Protein AF-A0A9C9JTZ0-F1 (afdb_monomer_lite)

Secondary structure (DSSP, 8-state):
-HHHHHHHHHHHHHHHTTSS--HHHHHHHHHHHHHHH-GGG-SS----SHHHHHHHHHHHHHHHHHHHGGGTTT-SS-HHHHHHHHHHHHHHHHHHHHHHHHHHHHH-TT---HHHHHHH-HHHHHHHHHHHHHHHHHTT--SHHHHHHHHHHHHHS-EE-TT----SS---SS-TT-EE--

pLDDT: mean 95.06, std 6.06, range [65.88, 98.88]

Sequence (182 aa):
MKQKFAQIILENRHKNHDALPPKQRVHQFILELAELLFPHFSGEYTYFNAQEIGAQLNLLQRDLKKILLPLKTILKQPIDNISAHFFDELPMIYKKLLADAEAIYKGDPASESIDEVISAYPGFFAIYTYRVAHEFYQLKVPIFPRILTEFAHYRSGVDIHPGAKIGEALCIDHGTGVVIGE

Structure (mmCIF, N/CA/C/O backbone):
data_AF-A0A9C9JTZ0-F1
#
_entry.id   AF-A0A9C9JTZ0-F1
#
loop_
_atom_site.group_PDB
_atom_site.id
_atom_site.type_symbol
_atom_site.label_atom_id
_atom_site.label_alt_id
_atom_site.label_comp_id
_atom_site.label_asym_id
_atom_site.label_entity_id
_atom_site.label_seq_id
_atom_site.pdbx_PDB_ins_code
_atom_site.Cartn_x
_atom_site.Cartn_y
_atom_site.Cartn_z
_atom_site.occupancy
_atom_site.B_iso_or_equiv
_atom_site.auth_seq_id
_atom_site.auth_comp_id
_atom_site.auth_asym_id
_atom_site.auth_atom_id
_atom_site.pdbx_PDB_model_num
ATOM 1 N N . MET A 1 1 ? -14.698 34.479 24.312 1.00 76.62 1 MET A N 1
ATOM 2 C CA . MET A 1 1 ? -14.688 33.873 22.956 1.00 76.62 1 MET A CA 1
ATOM 3 C C . MET A 1 1 ? -13.678 32.727 22.839 1.00 76.62 1 MET A C 1
ATOM 5 O O . MET A 1 1 ? -14.111 31.608 22.604 1.00 76.62 1 MET A O 1
ATOM 9 N N . LYS A 1 2 ? -12.377 32.952 23.103 1.00 90.81 2 LYS A N 1
ATOM 10 C CA . LYS A 1 2 ? -11.332 31.902 23.045 1.00 90.81 2 LYS A CA 1
ATOM 11 C C . LYS A 1 2 ? -11.600 30.686 23.947 1.00 90.81 2 LYS A C 1
ATOM 13 O O . LYS A 1 2 ? -11.442 29.563 23.498 1.00 90.81 2 LYS A O 1
ATOM 18 N N . GLN A 1 3 ? -12.076 30.895 25.175 1.00 93.06 3 GLN A N 1
ATOM 19 C CA . GLN A 1 3 ? -12.321 29.794 26.120 1.00 93.06 3 GLN A CA 1
ATOM 20 C C . GLN A 1 3 ? -13.509 28.904 25.729 1.00 93.06 3 GLN A C 1
ATOM 22 O O . GLN A 1 3 ? -13.416 27.685 25.799 1.00 93.06 3 GLN A O 1
ATOM 27 N N . LYS A 1 4 ? -14.593 29.507 25.220 1.00 93.81 4 LYS A N 1
ATOM 28 C CA . LYS A 1 4 ? -15.735 28.766 24.661 1.00 93.81 4 LYS A CA 1
ATOM 29 C C . LYS A 1 4 ? -15.318 27.946 23.434 1.00 93.81 4 LYS A C 1
ATOM 31 O O . LYS A 1 4 ? -15.724 26.801 23.304 1.00 93.81 4 LYS A O 1
ATOM 36 N N . PHE A 1 5 ? -14.477 28.509 22.564 1.00 96.56 5 PHE A N 1
ATOM 37 C CA . PHE A 1 5 ? -13.921 27.787 21.417 1.00 96.56 5 PHE A CA 1
ATOM 38 C C . PHE A 1 5 ? -12.990 26.636 21.835 1.00 96.56 5 PHE A C 1
ATOM 40 O O . PHE A 1 5 ? -13.115 25.534 21.310 1.00 96.56 5 PHE A O 1
ATOM 47 N N . ALA A 1 6 ? -12.113 26.856 22.819 1.00 95.94 6 ALA A N 1
ATOM 48 C CA . ALA A 1 6 ? -11.240 25.812 23.355 1.00 95.94 6 ALA A CA 1
ATOM 49 C C . ALA A 1 6 ? -12.039 24.630 23.927 1.00 95.94 6 ALA A C 1
ATOM 51 O O . ALA A 1 6 ? -11.697 23.481 23.662 1.00 95.94 6 ALA A O 1
ATOM 52 N N . GLN A 1 7 ? -13.140 24.907 24.632 1.00 95.69 7 GLN A N 1
ATOM 53 C CA . GLN A 1 7 ? -14.034 23.876 25.156 1.00 95.69 7 GLN A CA 1
ATOM 54 C C . GLN A 1 7 ? -14.699 23.058 24.035 1.00 95.69 7 GLN A C 1
ATOM 56 O O . GLN A 1 7 ? -14.729 21.834 24.114 1.00 95.69 7 GLN A O 1
ATOM 61 N N . ILE A 1 8 ? -15.141 23.708 22.950 1.00 94.62 8 ILE A N 1
ATOM 62 C CA . ILE A 1 8 ? -15.692 23.022 21.765 1.00 94.62 8 ILE A CA 1
ATOM 63 C C . ILE A 1 8 ? -14.653 22.075 21.144 1.00 94.62 8 ILE A C 1
ATOM 65 O O . ILE A 1 8 ? -14.974 20.933 20.811 1.00 94.62 8 ILE A O 1
ATOM 69 N N . ILE A 1 9 ? -13.398 22.523 21.008 1.00 93.00 9 ILE A N 1
ATOM 70 C CA . ILE A 1 9 ? -12.309 21.675 20.499 1.00 93.00 9 ILE A CA 1
ATOM 71 C C . ILE A 1 9 ? -12.061 20.497 21.443 1.00 93.00 9 ILE A C 1
ATOM 73 O O . ILE A 1 9 ? -11.902 19.373 20.973 1.00 93.00 9 ILE A O 1
ATOM 77 N N . LEU A 1 10 ? -12.015 20.740 22.754 1.00 92.12 10 LEU A N 1
ATOM 78 C CA . LEU A 1 10 ? -11.758 19.707 23.753 1.00 92.12 10 LEU A CA 1
ATOM 79 C C . LEU A 1 10 ? -12.848 18.627 23.739 1.00 92.12 10 LEU A C 1
ATOM 81 O O . LEU A 1 10 ? -12.535 17.440 23.699 1.00 92.12 10 LEU A O 1
ATOM 85 N N . GLU A 1 11 ? -14.119 19.023 23.683 1.00 91.81 11 GLU A N 1
ATOM 86 C CA . GLU A 1 11 ? -15.252 18.099 23.571 1.00 91.81 11 GLU A CA 1
ATOM 87 C C . GLU A 1 11 ? -15.202 17.277 22.283 1.00 91.81 11 GLU A C 1
ATOM 89 O O . GLU A 1 11 ? -15.437 16.069 22.313 1.00 91.81 11 GLU A O 1
ATOM 94 N N . ASN A 1 12 ? -14.868 17.902 21.149 1.00 89.50 12 ASN A N 1
ATOM 95 C CA . ASN A 1 12 ? -14.701 17.182 19.889 1.00 89.50 12 ASN A CA 1
ATOM 96 C C . ASN A 1 12 ? -13.527 16.196 19.958 1.00 89.50 12 ASN A C 1
ATOM 98 O O . ASN A 1 12 ? -13.669 15.054 19.523 1.00 89.50 12 ASN A O 1
ATOM 102 N N . ARG A 1 13 ? -12.399 16.607 20.551 1.00 86.75 13 ARG A N 1
ATOM 103 C CA . ARG A 1 13 ? -11.244 15.734 20.761 1.00 86.75 13 ARG A CA 1
ATOM 104 C C . ARG A 1 13 ? -11.618 14.548 21.629 1.00 86.75 13 ARG A C 1
ATOM 106 O O . ARG A 1 13 ? -11.375 13.446 21.188 1.00 86.75 13 ARG A O 1
ATOM 113 N N . HIS A 1 14 ? -12.266 14.727 22.778 1.00 84.94 14 HIS A N 1
ATOM 114 C CA . HIS A 1 14 ? -12.672 13.597 23.623 1.00 84.94 14 HIS A CA 1
ATOM 115 C C . HIS A 1 14 ? -13.667 12.654 22.941 1.00 84.94 14 HIS A C 1
ATOM 117 O O . HIS A 1 14 ? -13.550 11.445 23.103 1.00 84.94 14 HIS A O 1
ATOM 123 N N . LYS A 1 15 ? -14.616 13.185 22.157 1.00 83.56 15 LYS A N 1
ATOM 124 C CA . LYS A 1 15 ? -15.581 12.361 21.409 1.00 83.56 15 LYS A CA 1
ATOM 125 C C . LYS A 1 15 ? -14.932 11.511 20.315 1.00 83.56 15 LYS A C 1
ATOM 127 O O . LYS A 1 15 ? -15.461 10.452 20.002 1.00 83.56 15 LYS A O 1
ATOM 132 N N . ASN A 1 16 ? -13.832 11.982 19.725 1.00 78.88 16 ASN A N 1
ATOM 133 C CA . ASN A 1 16 ? -13.203 11.357 18.557 1.00 78.88 16 ASN A CA 1
ATOM 134 C C . ASN A 1 16 ? -11.771 10.855 18.818 1.00 78.88 16 ASN A C 1
ATOM 136 O O . ASN A 1 16 ? -11.116 10.377 17.890 1.00 78.88 16 ASN A O 1
ATOM 140 N N . HIS A 1 17 ? -11.257 10.990 20.044 1.00 70.94 17 HIS A N 1
ATOM 141 C CA . HIS A 1 17 ? -9.926 10.518 20.417 1.00 70.94 17 HIS A CA 1
ATOM 142 C C . HIS A 1 17 ? -9.887 9.006 20.229 1.00 70.94 17 HIS A C 1
ATOM 144 O O . HIS A 1 17 ? -10.812 8.317 20.650 1.00 70.94 17 HIS A O 1
ATOM 150 N N . ASP A 1 18 ? -8.854 8.512 19.549 1.00 70.50 18 ASP A N 1
ATOM 151 C CA . ASP A 1 18 ? -8.661 7.089 19.253 1.00 70.50 18 ASP A CA 1
ATOM 152 C C . ASP A 1 18 ? -9.803 6.410 18.477 1.00 70.50 18 ASP A C 1
ATOM 154 O O . ASP A 1 18 ? -9.855 5.185 18.412 1.00 70.50 18 ASP A O 1
ATOM 158 N N . ALA A 1 19 ? -10.702 7.174 17.844 1.00 79.19 19 ALA A N 1
ATOM 159 C CA . ALA A 1 19 ? -11.774 6.605 17.026 1.00 79.19 19 ALA A CA 1
ATOM 160 C C . ALA A 1 19 ? -11.264 6.075 15.675 1.00 79.19 19 ALA A C 1
ATOM 162 O O . ALA A 1 19 ? -11.901 5.220 15.064 1.00 79.19 19 ALA A O 1
ATOM 163 N N . LEU A 1 20 ? -10.133 6.602 15.189 1.00 88.19 20 LEU A N 1
ATOM 164 C CA . LEU A 1 20 ? -9.564 6.284 13.882 1.00 88.19 20 LEU A CA 1
ATOM 165 C C . LEU A 1 20 ? -8.035 6.152 13.946 1.00 88.19 20 LEU A C 1
ATOM 167 O O . LEU A 1 20 ? -7.398 6.819 14.766 1.00 88.19 20 LEU A O 1
ATOM 171 N N . PRO A 1 21 ? -7.431 5.349 13.050 1.00 91.31 21 PRO A N 1
ATOM 172 C CA . PRO A 1 21 ? -5.989 5.284 12.883 1.00 91.31 21 PRO A CA 1
ATOM 173 C C . PRO A 1 21 ? -5.393 6.681 12.650 1.00 91.31 21 PRO A C 1
ATOM 175 O O . PRO A 1 21 ? -5.897 7.423 11.798 1.00 91.31 21 PRO A O 1
ATOM 178 N N . PRO A 1 22 ? -4.305 7.060 13.346 1.00 90.69 22 PRO A N 1
ATOM 179 C CA . PRO A 1 22 ? -3.633 8.325 13.085 1.00 90.69 22 PRO A CA 1
ATOM 180 C C . PRO A 1 22 ? -3.139 8.381 11.635 1.00 90.69 22 PRO A C 1
ATOM 182 O O . PRO A 1 22 ? -2.270 7.602 11.246 1.00 90.69 22 PRO A O 1
ATOM 185 N N . LYS A 1 23 ? -3.658 9.328 10.840 1.00 93.06 23 LYS A N 1
ATOM 186 C CA . LYS A 1 23 ? -3.351 9.465 9.401 1.00 93.06 23 LYS A CA 1
ATOM 187 C C . LYS A 1 23 ? -1.845 9.443 9.107 1.00 93.06 23 LYS A C 1
ATOM 189 O O . LYS A 1 23 ? -1.403 8.725 8.220 1.00 93.06 23 LYS A O 1
ATOM 194 N N . GLN A 1 24 ? -1.051 10.156 9.908 1.00 94.94 24 GLN A N 1
ATOM 195 C CA . GLN A 1 24 ? 0.412 10.171 9.784 1.00 94.94 24 GLN A CA 1
ATOM 196 C C . GLN A 1 24 ? 1.041 8.784 9.964 1.00 94.94 24 GLN A C 1
ATOM 198 O O . GLN A 1 24 ? 1.941 8.429 9.212 1.00 94.94 24 GLN A O 1
ATOM 203 N N . ARG A 1 25 ? 0.555 7.971 10.911 1.00 96.62 25 ARG A N 1
ATOM 204 C CA . ARG A 1 25 ? 1.095 6.622 11.121 1.00 96.62 25 ARG A CA 1
ATOM 205 C C . ARG A 1 25 ? 0.705 5.672 9.987 1.00 96.62 25 ARG A C 1
ATOM 207 O O . ARG A 1 25 ? 1.532 4.842 9.621 1.00 96.62 25 ARG A O 1
ATOM 214 N N . VAL A 1 26 ? -0.498 5.818 9.419 1.00 97.81 26 VAL A N 1
ATOM 215 C CA . VAL A 1 26 ? -0.931 5.073 8.219 1.00 97.81 26 VAL A CA 1
ATOM 216 C C . VAL A 1 26 ? -0.034 5.403 7.023 1.00 97.81 26 VAL A C 1
ATOM 218 O O . VAL A 1 26 ? 0.437 4.495 6.348 1.00 97.81 26 VAL A O 1
ATOM 221 N N . HIS A 1 27 ? 0.249 6.691 6.796 1.00 97.75 27 HIS A N 1
ATOM 222 C CA . HIS A 1 27 ? 1.166 7.118 5.737 1.00 97.75 27 HIS A CA 1
ATOM 223 C C . HIS A 1 27 ? 2.570 6.553 5.960 1.00 97.75 27 HIS A C 1
ATOM 225 O O . HIS A 1 27 ? 3.156 5.990 5.046 1.00 97.75 27 HIS A O 1
ATOM 231 N N . GLN A 1 28 ? 3.090 6.650 7.185 1.00 97.31 28 GLN A N 1
ATOM 232 C CA . GLN A 1 28 ? 4.415 6.127 7.499 1.00 97.31 28 GLN A CA 1
ATOM 233 C C . GLN A 1 28 ? 4.491 4.612 7.270 1.00 97.31 28 GLN A C 1
ATOM 235 O O . GLN A 1 28 ? 5.457 4.139 6.693 1.00 97.31 28 GLN A O 1
ATOM 240 N N . PHE A 1 29 ? 3.449 3.860 7.636 1.00 98.12 29 PHE A N 1
ATOM 241 C CA . PHE A 1 29 ? 3.402 2.414 7.409 1.00 98.12 29 PHE A CA 1
ATOM 242 C C . PHE A 1 29 ? 3.528 2.049 5.927 1.00 98.12 29 PHE A C 1
ATOM 244 O O . PHE A 1 29 ? 4.266 1.128 5.592 1.00 98.12 29 PHE A O 1
ATOM 251 N N . ILE A 1 30 ? 2.842 2.772 5.031 1.00 98.00 30 ILE A N 1
ATOM 252 C CA . ILE A 1 30 ? 2.917 2.466 3.596 1.00 98.00 30 ILE A CA 1
ATOM 253 C C . ILE A 1 30 ? 4.292 2.804 3.003 1.00 98.00 30 ILE A C 1
ATOM 255 O O . ILE A 1 30 ? 4.716 2.151 2.054 1.00 98.00 30 ILE A O 1
ATOM 259 N N . LEU A 1 31 ? 4.999 3.787 3.571 1.00 96.62 31 LEU A N 1
ATOM 260 C CA . LEU A 1 31 ? 6.362 4.144 3.176 1.00 96.62 31 LEU A CA 1
ATOM 261 C C . LEU A 1 31 ? 7.368 3.113 3.698 1.00 96.62 31 LEU A C 1
ATOM 263 O O . LEU A 1 31 ? 8.138 2.585 2.910 1.00 96.62 31 LEU A O 1
ATOM 267 N N . GLU A 1 32 ? 7.288 2.740 4.978 1.00 96.12 32 GLU A N 1
ATOM 268 C CA . GLU A 1 32 ? 8.143 1.706 5.585 1.00 96.12 32 GLU A CA 1
ATOM 269 C C . GLU A 1 32 ? 7.974 0.346 4.885 1.00 96.12 32 GLU A C 1
ATOM 271 O O . GLU A 1 32 ? 8.936 -0.401 4.708 1.00 96.12 32 GLU A O 1
ATOM 276 N N . LEU A 1 33 ? 6.748 0.019 4.460 1.00 97.38 33 LEU A N 1
ATOM 277 C CA . LEU A 1 33 ? 6.489 -1.172 3.656 1.00 97.38 33 LEU A CA 1
ATOM 278 C C . LEU A 1 33 ? 7.118 -1.057 2.258 1.00 97.38 33 LEU A C 1
ATOM 280 O O . LEU A 1 33 ? 7.677 -2.036 1.772 1.00 97.38 33 LEU A O 1
ATOM 284 N N . ALA A 1 34 ? 7.067 0.120 1.629 1.00 96.06 34 ALA A N 1
ATOM 285 C CA . ALA A 1 34 ? 7.674 0.342 0.318 1.00 96.06 34 ALA A CA 1
ATOM 286 C C . ALA A 1 34 ? 9.200 0.198 0.392 1.00 96.06 34 ALA A C 1
ATOM 288 O O . ALA A 1 34 ? 9.776 -0.503 -0.432 1.00 96.06 34 ALA A O 1
ATOM 289 N N . GLU A 1 35 ? 9.826 0.788 1.414 1.00 93.44 35 GLU A N 1
ATOM 290 C CA . GLU A 1 35 ? 11.263 0.683 1.708 1.00 93.44 35 GLU A CA 1
ATOM 291 C C . GLU A 1 35 ? 11.725 -0.763 1.905 1.00 93.44 35 GLU A C 1
ATOM 293 O O . GLU A 1 35 ? 12.819 -1.128 1.479 1.00 93.44 35 GLU A O 1
ATOM 298 N N . LEU A 1 36 ? 10.900 -1.597 2.545 1.00 94.75 36 LEU A N 1
ATOM 299 C CA . LEU A 1 36 ? 11.209 -3.013 2.723 1.00 94.75 36 LEU A CA 1
ATOM 300 C C . LEU A 1 36 ? 11.096 -3.803 1.412 1.00 94.75 36 LEU A C 1
ATOM 302 O O . LEU A 1 36 ? 11.914 -4.683 1.156 1.00 94.75 36 LEU A O 1
ATOM 306 N N . LEU A 1 37 ? 10.057 -3.536 0.617 1.00 95.25 37 LEU A N 1
ATOM 307 C CA . LEU A 1 37 ? 9.771 -4.291 -0.607 1.00 95.25 37 LEU A CA 1
ATOM 308 C C . LEU A 1 37 ? 10.676 -3.888 -1.774 1.00 95.25 37 LEU A C 1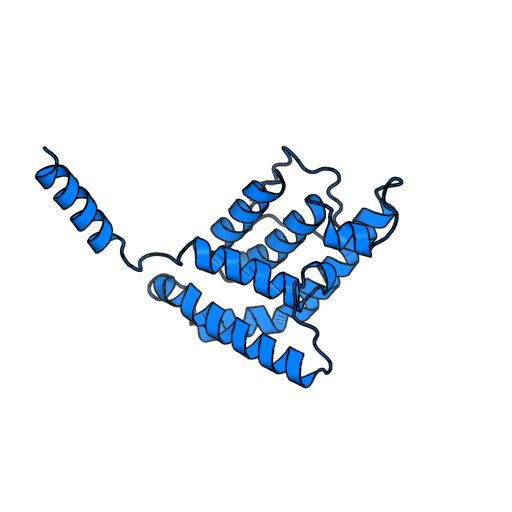
ATOM 310 O O . LEU A 1 37 ? 11.040 -4.738 -2.590 1.00 95.25 37 LEU A O 1
ATOM 314 N N . PHE A 1 38 ? 11.028 -2.607 -1.866 1.00 94.81 38 PHE A N 1
ATOM 315 C CA . PHE A 1 38 ? 11.831 -2.067 -2.951 1.00 94.81 38 PHE A CA 1
ATOM 316 C C . PHE A 1 38 ? 12.971 -1.213 -2.389 1.00 94.81 38 PHE A C 1
ATOM 318 O O . PHE A 1 38 ? 12.719 -0.156 -1.801 1.00 94.81 38 PHE A O 1
ATOM 325 N N . PRO A 1 39 ? 14.234 -1.612 -2.619 1.00 90.62 39 PRO A N 1
ATOM 326 C CA . PRO A 1 39 ? 15.386 -0.858 -2.133 1.00 90.62 39 PRO A CA 1
ATOM 327 C C . PRO A 1 39 ? 15.452 0.558 -2.727 1.00 90.62 39 PRO A C 1
ATOM 329 O O . PRO A 1 39 ? 16.067 1.437 -2.137 1.00 90.62 39 PRO A O 1
ATOM 332 N N . HIS A 1 40 ? 14.771 0.821 -3.844 1.00 91.69 40 HIS A N 1
ATOM 333 C CA . HIS A 1 40 ? 14.652 2.142 -4.474 1.00 91.69 40 HIS A CA 1
ATOM 334 C C . HIS A 1 40 ? 14.021 3.199 -3.567 1.00 91.69 40 HIS A C 1
ATOM 336 O O . HIS A 1 40 ? 14.322 4.379 -3.715 1.00 91.69 40 HIS A O 1
ATOM 342 N N . PHE A 1 41 ? 13.164 2.788 -2.627 1.00 85.69 41 PHE A N 1
ATOM 343 C CA . PHE A 1 41 ? 12.599 3.693 -1.623 1.00 85.69 41 PHE A CA 1
ATOM 344 C C . PHE A 1 41 ? 13.473 3.806 -0.371 1.00 85.69 41 PHE A C 1
ATOM 346 O O . PHE A 1 41 ? 13.248 4.712 0.430 1.00 85.69 41 PHE A O 1
ATOM 353 N N . SER A 1 42 ? 14.439 2.900 -0.177 1.00 77.12 42 SER A N 1
ATOM 354 C CA . SER A 1 42 ? 15.238 2.838 1.048 1.00 77.12 42 SER A CA 1
ATOM 355 C C . SER A 1 42 ? 16.145 4.065 1.191 1.00 77.12 42 SER A C 1
ATOM 357 O O . SER A 1 42 ? 16.834 4.466 0.256 1.00 77.12 42 SER A O 1
ATOM 359 N N . GLY A 1 43 ? 16.119 4.677 2.378 1.00 70.19 43 GLY A N 1
ATOM 360 C CA . GLY A 1 43 ? 17.008 5.785 2.728 1.00 70.19 43 GLY A CA 1
ATOM 361 C C . GLY A 1 43 ? 18.395 5.290 3.144 1.00 70.19 43 GLY A C 1
ATOM 362 O O . GLY A 1 43 ? 19.339 5.323 2.366 1.00 70.19 43 GLY A O 1
ATOM 363 N N . GLU A 1 44 ? 18.520 4.834 4.393 1.00 65.88 44 GLU A N 1
ATOM 364 C CA . GLU A 1 44 ? 19.810 4.446 4.999 1.00 65.88 44 GLU A CA 1
ATOM 365 C C . GLU A 1 44 ? 19.896 2.950 5.357 1.00 65.88 44 GLU A C 1
ATOM 367 O O . GLU A 1 44 ? 20.939 2.466 5.800 1.00 65.88 44 GLU A O 1
ATOM 372 N N . TYR A 1 45 ? 18.806 2.197 5.183 1.00 69.31 45 TYR A N 1
ATOM 373 C CA . TYR A 1 45 ? 18.728 0.794 5.586 1.00 69.31 45 TYR A CA 1
ATOM 374 C C . TYR A 1 45 ? 19.143 -0.133 4.447 1.00 69.31 45 TYR A C 1
ATOM 376 O O . TYR A 1 45 ? 18.470 -0.225 3.426 1.00 69.31 45 TYR A O 1
ATOM 384 N N . THR A 1 46 ? 20.233 -0.868 4.650 1.00 77.38 46 THR A N 1
ATOM 385 C CA . THR A 1 46 ? 20.614 -2.003 3.801 1.00 77.38 46 THR A CA 1
ATOM 386 C C . THR A 1 46 ? 20.378 -3.288 4.581 1.00 77.38 46 THR A C 1
ATOM 388 O O . THR A 1 46 ? 20.900 -3.438 5.683 1.00 77.38 46 THR A O 1
ATOM 391 N N . TYR A 1 47 ? 19.596 -4.207 4.015 1.00 84.75 47 TYR A N 1
ATOM 392 C CA . TYR A 1 47 ? 19.410 -5.547 4.568 1.00 84.75 47 TYR A CA 1
ATOM 393 C C . TYR A 1 47 ? 20.430 -6.496 3.935 1.00 84.75 47 TYR A C 1
ATOM 395 O O . TYR A 1 47 ? 20.520 -6.589 2.711 1.00 84.75 47 TYR A O 1
ATOM 403 N N . PHE A 1 48 ? 21.195 -7.214 4.752 1.00 86.31 48 PHE A N 1
ATOM 404 C CA . PHE A 1 48 ? 22.295 -8.067 4.291 1.00 86.31 48 PHE A CA 1
ATOM 405 C C . PHE A 1 48 ? 21.914 -9.548 4.198 1.00 86.31 48 PHE A C 1
ATOM 407 O O . PHE A 1 48 ? 22.653 -10.344 3.618 1.00 86.31 48 PHE A O 1
ATOM 414 N N . ASN A 1 49 ? 20.780 -9.947 4.779 1.00 92.00 49 ASN A N 1
ATOM 415 C CA . ASN A 1 49 ? 20.315 -11.332 4.782 1.00 92.00 49 ASN A CA 1
ATOM 416 C C . ASN A 1 49 ? 18.790 -11.441 4.961 1.00 92.00 49 ASN A C 1
ATOM 418 O O . ASN A 1 49 ? 18.100 -10.502 5.359 1.00 92.00 49 ASN A O 1
ATOM 422 N N . ALA A 1 50 ? 18.261 -12.638 4.699 1.00 94.19 50 ALA A N 1
ATOM 423 C CA . ALA A 1 50 ? 16.834 -12.923 4.823 1.00 94.19 50 ALA A CA 1
ATOM 424 C C . ALA A 1 50 ? 16.314 -12.860 6.272 1.00 94.19 50 ALA A C 1
ATOM 426 O O . ALA A 1 50 ? 15.121 -12.633 6.478 1.00 94.19 50 ALA A O 1
ATOM 427 N N . GLN A 1 51 ? 17.174 -13.053 7.283 1.00 95.88 51 GLN A N 1
ATOM 428 C CA . GLN A 1 51 ? 16.746 -12.971 8.683 1.00 95.88 51 GLN A CA 1
ATOM 429 C C . GLN A 1 51 ? 16.402 -11.530 9.076 1.00 95.88 51 GLN A C 1
ATOM 431 O O . GLN A 1 51 ? 15.411 -11.317 9.773 1.00 95.88 51 GLN A O 1
ATOM 436 N N . GLU A 1 52 ? 17.161 -10.547 8.593 1.00 94.12 52 GLU A N 1
ATOM 437 C CA . GLU A 1 52 ? 16.885 -9.124 8.816 1.00 94.12 52 GLU A CA 1
ATOM 438 C C . GLU A 1 52 ? 15.566 -8.692 8.162 1.00 94.12 52 GLU A C 1
ATOM 440 O O . GLU A 1 52 ? 14.743 -8.048 8.813 1.00 94.12 52 GLU A O 1
ATOM 445 N N . ILE A 1 53 ? 15.308 -9.131 6.924 1.00 94.44 53 ILE A N 1
ATOM 446 C CA . ILE A 1 53 ? 14.019 -8.911 6.244 1.00 94.44 53 ILE A CA 1
ATOM 447 C C . ILE A 1 53 ? 12.871 -9.536 7.045 1.00 94.44 53 ILE A C 1
ATOM 449 O O . ILE A 1 53 ? 11.857 -8.884 7.298 1.00 94.44 53 ILE A O 1
ATOM 453 N N . GLY A 1 54 ? 13.037 -10.781 7.505 1.00 96.88 54 GLY A N 1
ATOM 454 C CA . GLY A 1 54 ? 12.048 -11.458 8.345 1.00 96.88 54 GLY A CA 1
ATOM 455 C C . GLY A 1 54 ? 11.777 -10.719 9.660 1.00 96.88 54 GLY A C 1
ATOM 456 O O . GLY A 1 54 ? 10.627 -10.603 10.088 1.00 96.88 54 GLY A O 1
ATOM 457 N N . ALA A 1 55 ? 12.813 -10.168 10.294 1.00 96.31 55 ALA A N 1
ATOM 458 C CA . ALA A 1 55 ? 12.663 -9.352 11.494 1.00 96.31 55 ALA A CA 1
ATOM 459 C C . ALA A 1 55 ? 11.880 -8.061 11.210 1.00 96.31 55 ALA A C 1
ATOM 461 O O . ALA A 1 55 ? 10.972 -7.724 11.975 1.00 96.31 55 ALA A O 1
ATOM 462 N N . GLN A 1 56 ? 12.163 -7.381 10.096 1.00 95.62 56 GLN A N 1
ATOM 463 C CA . GLN A 1 56 ? 11.440 -6.168 9.718 1.00 95.62 56 GLN A CA 1
ATOM 464 C C . GLN A 1 56 ? 9.972 -6.444 9.368 1.00 95.62 56 GLN A C 1
ATOM 466 O O . GLN A 1 56 ? 9.096 -5.691 9.795 1.00 95.62 56 GLN A O 1
ATOM 471 N N . LEU A 1 57 ? 9.673 -7.553 8.681 1.00 97.69 57 LEU A N 1
ATOM 472 C CA . LEU A 1 57 ? 8.293 -7.992 8.438 1.00 97.69 57 LEU A CA 1
ATOM 473 C C . LEU A 1 57 ? 7.522 -8.158 9.754 1.00 97.69 57 LEU A C 1
ATOM 475 O O . LEU A 1 57 ? 6.416 -7.636 9.892 1.00 97.69 57 LEU A O 1
ATOM 479 N N . ASN A 1 58 ? 8.127 -8.798 10.760 1.00 98.12 58 ASN A N 1
ATOM 480 C CA . ASN A 1 58 ? 7.509 -8.961 12.080 1.00 98.12 58 ASN A CA 1
ATOM 481 C C . ASN A 1 58 ? 7.257 -7.614 12.785 1.00 98.12 58 ASN A C 1
ATOM 483 O O . ASN A 1 58 ? 6.235 -7.439 13.460 1.00 98.12 58 ASN A O 1
ATOM 487 N N . LEU A 1 59 ? 8.172 -6.648 12.639 1.00 97.94 59 LEU A N 1
ATOM 488 C CA . LEU A 1 59 ? 8.013 -5.302 13.197 1.00 97.94 59 LEU A CA 1
ATOM 489 C C . LEU A 1 59 ? 6.864 -4.545 12.523 1.00 97.94 59 LEU A C 1
ATOM 491 O O . LEU A 1 59 ? 5.989 -4.038 13.232 1.00 97.94 59 LEU A O 1
ATOM 495 N N . LEU A 1 60 ? 6.818 -4.541 11.188 1.00 98.19 60 LEU A N 1
ATOM 496 C CA . LEU A 1 60 ? 5.725 -3.950 10.413 1.00 98.19 60 LEU A CA 1
ATOM 497 C C . LEU A 1 60 ? 4.382 -4.596 10.751 1.00 98.19 60 LEU A C 1
ATOM 499 O O . LEU A 1 60 ? 3.384 -3.894 10.909 1.00 98.19 60 LEU A O 1
ATOM 503 N N . GLN A 1 61 ? 4.348 -5.918 10.926 1.00 98.62 61 GLN A N 1
ATOM 504 C CA . GLN A 1 61 ? 3.129 -6.633 11.290 1.00 98.62 61 GLN A CA 1
ATOM 505 C C . GLN A 1 61 ? 2.624 -6.208 12.670 1.00 98.62 61 GLN A C 1
ATOM 507 O O . GLN A 1 61 ? 1.446 -5.890 12.841 1.00 98.62 61 GLN A O 1
ATOM 512 N N . ARG A 1 62 ? 3.511 -6.133 13.666 1.00 98.31 62 ARG A N 1
ATOM 513 C CA . ARG A 1 62 ? 3.156 -5.644 15.004 1.00 98.31 62 ARG A CA 1
ATOM 514 C C . ARG A 1 62 ? 2.658 -4.200 14.966 1.00 98.31 62 ARG A C 1
ATOM 516 O O . ARG A 1 62 ? 1.726 -3.855 15.693 1.00 98.31 62 ARG A O 1
ATOM 523 N N . ASP A 1 63 ? 3.274 -3.361 14.149 1.00 98.06 63 ASP A N 1
ATOM 524 C CA . ASP A 1 63 ? 2.891 -1.962 14.031 1.00 98.06 63 ASP A CA 1
ATOM 525 C C . ASP A 1 63 ? 1.554 -1.784 13.309 1.00 98.06 63 ASP A C 1
ATOM 527 O O . ASP A 1 63 ? 0.717 -1.026 13.801 1.00 98.06 63 ASP A O 1
ATOM 531 N N . LEU A 1 64 ? 1.272 -2.562 12.260 1.00 98.50 64 LEU A N 1
ATOM 532 C CA . LEU A 1 64 ? -0.051 -2.624 11.634 1.00 98.50 64 LEU A CA 1
ATOM 533 C C . LEU A 1 64 ? -1.143 -2.928 12.668 1.00 98.50 64 LEU A C 1
ATOM 535 O O . LEU A 1 64 ? -2.160 -2.235 12.715 1.00 98.50 64 LEU A O 1
ATOM 539 N N . LYS A 1 65 ? -0.922 -3.901 13.562 1.00 98.19 65 LYS A N 1
ATOM 540 C CA . LYS A 1 65 ? -1.890 -4.223 14.627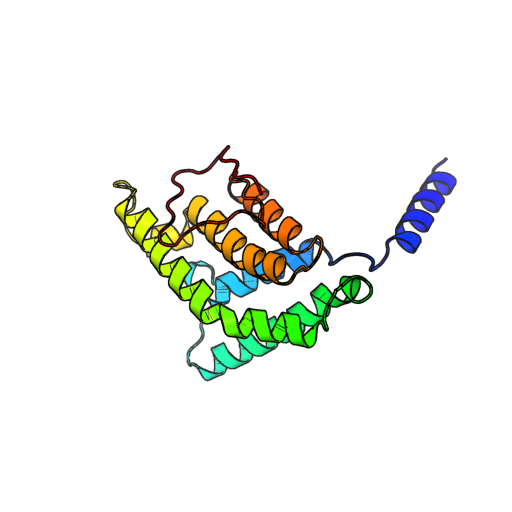 1.00 98.19 65 LYS A CA 1
ATOM 541 C C . LYS A 1 65 ? -2.180 -3.023 15.533 1.00 98.19 65 LYS A C 1
ATOM 543 O O . LYS A 1 65 ? -3.336 -2.790 15.880 1.00 98.19 65 LYS A O 1
ATOM 548 N N . LYS A 1 66 ? -1.157 -2.237 15.891 1.00 97.25 66 LYS A N 1
ATOM 549 C CA . LYS A 1 66 ? -1.332 -1.004 16.684 1.00 97.25 66 LYS A CA 1
ATOM 550 C C . LYS A 1 66 ? -2.108 0.057 15.909 1.00 97.25 66 LYS A C 1
ATOM 552 O O . LYS A 1 66 ? -2.964 0.719 16.484 1.00 97.25 66 LYS A O 1
ATOM 557 N N . ILE A 1 67 ? -1.832 0.201 14.613 1.00 97.25 67 ILE A N 1
ATOM 558 C CA . ILE A 1 67 ? -2.510 1.166 13.739 1.00 97.25 67 ILE A CA 1
ATOM 559 C C . ILE A 1 67 ? -3.999 0.843 13.607 1.00 97.25 67 ILE A C 1
ATOM 561 O O . ILE A 1 67 ? -4.820 1.755 13.577 1.00 97.25 67 ILE A O 1
ATOM 565 N N . LEU A 1 68 ? -4.350 -0.443 13.565 1.00 97.19 68 LEU A N 1
ATOM 566 C CA . LEU A 1 68 ? -5.732 -0.911 13.459 1.00 97.19 68 LEU A CA 1
ATOM 567 C C . LEU A 1 68 ? -6.477 -0.944 14.803 1.00 97.19 68 LEU A C 1
ATOM 569 O O . LEU A 1 68 ? -7.699 -1.080 14.806 1.00 97.19 68 LEU A O 1
ATOM 573 N N . LEU A 1 69 ? -5.785 -0.801 15.940 1.00 96.06 69 LEU A N 1
ATOM 574 C CA . LEU A 1 69 ? -6.387 -0.877 17.276 1.00 96.06 69 LEU A CA 1
ATOM 575 C C . LEU A 1 69 ? -7.564 0.101 17.497 1.00 96.06 69 LEU A C 1
ATOM 577 O O . LEU A 1 69 ? -8.581 -0.355 18.024 1.00 96.06 69 LEU A O 1
ATOM 581 N N . PRO A 1 70 ? -7.507 1.373 17.045 1.00 94.75 70 PRO A N 1
ATOM 582 C CA . PRO A 1 70 ? -8.654 2.291 17.041 1.00 94.75 70 PRO A CA 1
ATOM 583 C C . PRO A 1 70 ? -9.930 1.730 16.396 1.00 94.75 70 PRO A C 1
ATOM 585 O O . PRO A 1 70 ? -11.039 2.056 16.805 1.00 94.75 70 PRO A O 1
ATOM 588 N N . LEU A 1 71 ? -9.791 0.847 15.401 1.00 94.81 71 LEU A N 1
ATOM 589 C CA . LEU A 1 71 ? -10.915 0.275 14.654 1.00 94.81 71 LEU A CA 1
ATOM 590 C C . LEU A 1 71 ? -11.483 -0.997 15.303 1.00 94.81 71 LEU A C 1
ATOM 592 O O . LEU A 1 71 ? -12.465 -1.544 14.803 1.00 94.81 71 LEU A O 1
ATOM 596 N N . LYS A 1 72 ? -10.899 -1.491 16.404 1.00 95.06 72 LYS A N 1
ATOM 597 C CA . LYS A 1 72 ? -11.203 -2.811 16.990 1.00 95.06 72 LYS A CA 1
ATOM 598 C C . LYS A 1 72 ? -12.698 -3.083 17.183 1.00 95.06 72 LYS A C 1
ATOM 600 O O . LYS A 1 72 ? -13.128 -4.214 16.989 1.00 95.06 72 LYS A O 1
ATOM 605 N N . THR A 1 73 ? -13.478 -2.078 17.573 1.00 92.88 73 THR A N 1
ATOM 606 C CA . THR A 1 73 ? -14.914 -2.220 17.872 1.00 92.88 73 THR A CA 1
ATOM 607 C C . THR A 1 73 ? -15.806 -2.278 16.632 1.00 92.88 73 THR A C 1
ATOM 609 O O . THR A 1 73 ? -16.945 -2.724 16.739 1.00 92.88 73 THR A O 1
ATOM 612 N N . ILE A 1 74 ? -15.309 -1.847 15.468 1.00 93.75 74 ILE A N 1
ATOM 613 C CA . ILE A 1 74 ? -16.070 -1.794 14.208 1.00 93.75 74 ILE A CA 1
ATOM 614 C C . ILE A 1 74 ? -15.569 -2.789 13.153 1.00 93.75 74 ILE A C 1
ATOM 616 O O . ILE A 1 74 ? -16.190 -2.943 12.101 1.00 93.75 74 ILE A O 1
ATOM 620 N N . LEU A 1 75 ? -14.452 -3.471 13.416 1.00 95.88 75 LEU A N 1
ATOM 621 C CA . LEU A 1 75 ? -13.946 -4.540 12.561 1.00 95.88 75 LEU A CA 1
ATOM 622 C C . LEU A 1 75 ? -14.848 -5.776 12.637 1.00 95.88 75 LEU A C 1
ATOM 624 O O . LEU A 1 75 ? -15.295 -6.183 13.706 1.00 95.88 75 LEU A O 1
ATOM 628 N N . LYS A 1 76 ? -15.066 -6.416 11.484 1.00 95.25 76 LYS A N 1
ATOM 629 C CA . LYS A 1 76 ? -15.861 -7.653 11.378 1.00 95.25 76 LYS A CA 1
ATOM 630 C C . LYS A 1 76 ? -15.095 -8.913 11.787 1.00 95.25 76 LYS A C 1
ATOM 632 O O . LYS A 1 76 ? -15.687 -9.982 11.879 1.00 95.25 76 LYS A O 1
ATOM 637 N N . GLN A 1 77 ? -13.788 -8.797 11.999 1.00 96.69 77 GLN A N 1
ATOM 638 C CA . GLN A 1 77 ? -12.901 -9.907 12.327 1.00 96.69 77 GLN A CA 1
ATOM 639 C C . GLN A 1 77 ? -11.731 -9.428 13.204 1.00 96.69 77 GLN A C 1
ATOM 641 O O . GLN A 1 77 ? -11.436 -8.228 13.221 1.00 96.69 77 GLN A O 1
ATOM 646 N N . PRO A 1 78 ? -11.055 -10.334 13.936 1.00 98.00 78 PRO A N 1
ATOM 647 C CA . PRO A 1 78 ? -9.940 -9.966 14.803 1.00 98.00 78 PRO A CA 1
ATOM 648 C C . PRO A 1 78 ? -8.796 -9.284 14.044 1.00 98.00 78 PRO A C 1
ATOM 650 O O . PRO A 1 78 ? -8.452 -9.680 12.929 1.00 98.00 78 PRO A O 1
ATOM 653 N N . ILE A 1 79 ? -8.157 -8.302 14.689 1.00 98.31 79 ILE A N 1
ATOM 654 C CA . ILE A 1 79 ? -6.977 -7.599 14.153 1.00 98.31 79 ILE A CA 1
ATOM 655 C C . ILE A 1 79 ? -5.852 -8.585 13.820 1.00 98.31 79 ILE A C 1
ATOM 657 O O . ILE A 1 79 ? -5.185 -8.426 12.802 1.00 98.31 79 ILE A O 1
ATOM 661 N N . ASP A 1 80 ? -5.672 -9.625 14.638 1.00 98.25 80 ASP A N 1
ATOM 662 C CA . ASP A 1 80 ? -4.670 -10.660 14.384 1.00 98.25 80 ASP A CA 1
ATOM 663 C C . ASP A 1 80 ? -4.923 -11.403 13.070 1.00 98.25 80 ASP A C 1
ATOM 665 O O . ASP A 1 80 ? -3.979 -11.616 12.318 1.00 98.25 80 ASP A O 1
ATOM 669 N N . ASN A 1 81 ? -6.183 -11.706 12.739 1.00 98.50 81 ASN A N 1
ATOM 670 C CA . ASN A 1 81 ? -6.535 -12.385 11.490 1.00 98.50 81 ASN A CA 1
ATOM 671 C C . ASN A 1 81 ? -6.326 -11.470 10.276 1.00 98.50 81 ASN A C 1
ATOM 673 O O . ASN A 1 81 ? -5.803 -11.916 9.263 1.00 98.50 81 ASN A O 1
ATOM 677 N N . ILE A 1 82 ? -6.699 -10.186 10.385 1.00 98.62 82 ILE A N 1
ATOM 678 C CA . ILE A 1 82 ? -6.459 -9.177 9.332 1.00 98.62 82 ILE A CA 1
ATOM 679 C C . ILE A 1 82 ? -4.963 -9.058 9.061 1.00 98.62 82 ILE A C 1
ATOM 681 O O . ILE A 1 82 ? -4.519 -9.099 7.918 1.00 98.62 82 ILE A O 1
ATOM 685 N N . SER A 1 83 ? -4.191 -8.905 10.134 1.00 98.50 83 SER A N 1
ATOM 686 C CA . SER A 1 83 ? -2.756 -8.696 10.061 1.00 98.50 83 SER A CA 1
ATOM 687 C C . SER A 1 83 ? -1.998 -9.952 9.637 1.00 98.50 83 SER A C 1
ATOM 689 O O . SER A 1 83 ? -0.946 -9.809 9.033 1.00 98.50 83 SER A O 1
ATOM 691 N N . ALA A 1 84 ? -2.467 -11.157 9.957 1.00 98.44 84 ALA A N 1
ATOM 692 C CA . ALA A 1 84 ? -1.883 -12.387 9.427 1.00 98.44 84 ALA A CA 1
ATOM 693 C C . ALA A 1 84 ? -2.159 -12.499 7.923 1.00 98.44 84 ALA A C 1
ATOM 695 O O . ALA A 1 84 ? -1.218 -12.528 7.141 1.00 98.44 84 ALA A O 1
ATOM 696 N N . HIS A 1 85 ? -3.433 -12.399 7.524 1.00 98.62 85 HIS A N 1
ATOM 697 C CA . HIS A 1 85 ? -3.841 -12.523 6.125 1.00 98.62 85 HIS A CA 1
ATOM 698 C C . HIS A 1 85 ? -3.119 -11.536 5.201 1.00 98.62 85 HIS A C 1
ATOM 700 O O . HIS A 1 85 ? -2.620 -11.931 4.157 1.00 98.62 85 HIS A O 1
ATOM 706 N N . PHE A 1 86 ? -3.015 -10.261 5.589 1.00 98.69 86 PHE A N 1
ATOM 707 C CA . PHE A 1 86 ? -2.313 -9.270 4.771 1.00 98.69 86 PHE A CA 1
ATOM 708 C C . PHE A 1 86 ? -0.843 -9.648 4.514 1.00 98.69 86 PHE A C 1
ATOM 710 O O . PHE A 1 86 ? -0.356 -9.485 3.399 1.00 98.69 86 PHE A O 1
ATOM 717 N N . PHE A 1 87 ? -0.135 -10.158 5.527 1.00 98.50 87 PHE A N 1
ATOM 718 C CA . PHE A 1 87 ? 1.264 -10.566 5.370 1.00 98.50 87 PHE A CA 1
ATOM 719 C C . PHE A 1 87 ? 1.407 -11.907 4.635 1.00 98.50 87 PHE A C 1
ATOM 721 O O . PHE A 1 87 ? 2.404 -12.089 3.940 1.00 98.50 87 PHE A O 1
ATOM 728 N N . ASP A 1 88 ? 0.412 -12.794 4.720 1.00 98.50 88 ASP A N 1
ATOM 729 C CA . ASP A 1 88 ? 0.347 -14.024 3.918 1.00 98.50 88 ASP A CA 1
ATOM 730 C C . ASP A 1 88 ? 0.124 -13.720 2.422 1.00 98.50 88 ASP A C 1
ATOM 732 O O . ASP A 1 88 ? 0.708 -14.385 1.567 1.00 98.50 88 ASP A O 1
ATOM 736 N N . GLU A 1 89 ? -0.661 -12.685 2.094 1.00 98.38 89 GLU A N 1
ATOM 737 C CA . GLU A 1 89 ? -0.904 -12.227 0.713 1.00 98.38 89 GLU A CA 1
ATOM 738 C C . GLU A 1 89 ? 0.213 -11.327 0.157 1.00 98.38 89 GLU A C 1
ATOM 740 O O . GLU A 1 89 ? 0.356 -11.173 -1.061 1.00 98.38 89 GLU A O 1
ATOM 745 N N . LEU A 1 90 ? 1.053 -10.751 1.022 1.00 98.44 90 LEU A N 1
ATOM 746 C CA . LEU A 1 90 ? 2.102 -9.804 0.636 1.00 98.44 90 LEU A CA 1
ATOM 747 C C . LEU A 1 90 ? 3.047 -10.316 -0.475 1.00 98.44 90 LEU A C 1
ATOM 749 O O . LEU A 1 90 ? 3.352 -9.531 -1.376 1.00 98.44 90 LEU A O 1
ATOM 753 N N . PRO A 1 91 ? 3.476 -11.598 -0.509 1.00 98.56 91 PRO A N 1
ATOM 754 C CA . PRO A 1 91 ? 4.267 -12.127 -1.622 1.00 98.56 91 PRO A CA 1
ATOM 755 C C . PRO A 1 91 ? 3.540 -12.065 -2.973 1.00 98.56 91 PRO A C 1
ATOM 757 O O . PRO A 1 91 ? 4.163 -11.791 -4.002 1.00 98.56 91 PRO A O 1
ATOM 760 N N . MET A 1 92 ? 2.223 -12.294 -2.990 1.00 98.62 92 MET A N 1
ATOM 761 C CA . MET A 1 92 ? 1.422 -12.203 -4.211 1.00 98.62 92 MET A CA 1
ATOM 762 C C . MET A 1 92 ? 1.254 -10.748 -4.652 1.00 98.62 92 MET A C 1
ATOM 764 O O . MET A 1 92 ? 1.394 -10.446 -5.839 1.00 98.62 92 MET A O 1
ATOM 768 N N . ILE A 1 93 ? 1.025 -9.833 -3.704 1.00 98.62 93 ILE A N 1
ATOM 769 C CA . ILE A 1 93 ? 1.016 -8.387 -3.968 1.00 98.62 93 ILE A CA 1
ATOM 770 C C . ILE A 1 93 ? 2.349 -7.967 -4.596 1.00 98.62 93 ILE A C 1
ATOM 772 O O . ILE A 1 93 ? 2.353 -7.341 -5.653 1.00 98.62 93 ILE A O 1
ATOM 776 N N . TYR A 1 94 ? 3.475 -8.364 -3.997 1.00 98.62 94 TYR A N 1
ATOM 777 C CA . TYR A 1 94 ? 4.814 -8.042 -4.490 1.00 98.62 94 TYR A CA 1
ATOM 778 C C . TYR A 1 94 ? 5.043 -8.536 -5.924 1.00 98.62 94 TYR A C 1
ATOM 780 O O . TYR A 1 94 ? 5.501 -7.777 -6.776 1.00 98.62 94 TYR A O 1
ATOM 788 N N . LYS A 1 95 ? 4.631 -9.772 -6.235 1.00 98.62 95 LYS A N 1
ATOM 789 C CA . LYS A 1 95 ? 4.708 -10.316 -7.598 1.00 98.62 95 LYS A CA 1
ATOM 790 C C . LYS A 1 95 ? 3.910 -9.480 -8.607 1.00 98.62 95 LYS A C 1
ATOM 792 O O . LYS A 1 95 ? 4.410 -9.222 -9.701 1.00 98.62 95 LYS A O 1
ATOM 797 N N . LYS A 1 96 ? 2.694 -9.049 -8.254 1.00 98.62 96 LYS A N 1
ATOM 798 C CA . LYS A 1 96 ? 1.871 -8.188 -9.123 1.00 98.62 96 LYS A CA 1
ATOM 799 C C . LYS A 1 96 ? 2.535 -6.836 -9.362 1.00 98.62 96 LYS A C 1
ATOM 801 O O . LYS A 1 96 ? 2.542 -6.370 -10.492 1.00 98.62 96 LYS A O 1
ATOM 806 N N . LEU A 1 97 ? 3.149 -6.257 -8.332 1.00 98.62 97 LEU A N 1
ATOM 807 C CA . LEU A 1 97 ? 3.856 -4.980 -8.444 1.00 98.62 97 LEU A CA 1
ATOM 808 C C . LEU A 1 97 ? 5.071 -5.058 -9.365 1.00 98.62 97 LEU A C 1
ATOM 810 O O . LEU A 1 97 ? 5.277 -4.153 -10.163 1.00 98.62 97 LEU A O 1
ATOM 814 N N . LEU A 1 98 ? 5.837 -6.150 -9.319 1.00 98.56 98 LEU A N 1
ATOM 815 C CA . LEU A 1 98 ? 6.921 -6.366 -10.283 1.00 98.56 98 LEU A CA 1
ATOM 816 C C . LEU A 1 98 ? 6.390 -6.445 -11.723 1.00 98.56 98 LEU A C 1
ATOM 818 O O . LEU A 1 98 ? 6.995 -5.885 -12.632 1.00 98.56 98 LEU A O 1
ATOM 822 N N . ALA A 1 99 ? 5.236 -7.089 -11.931 1.00 98.69 99 ALA A N 1
ATOM 823 C CA . ALA A 1 99 ? 4.589 -7.129 -13.241 1.00 98.69 99 ALA A CA 1
ATOM 824 C C . ALA A 1 99 ? 4.063 -5.753 -13.690 1.00 98.69 99 ALA A C 1
ATOM 826 O O . ALA A 1 99 ? 4.104 -5.452 -14.880 1.00 98.69 99 ALA A O 1
ATOM 827 N N . ASP A 1 100 ? 3.593 -4.911 -12.766 1.00 98.69 100 ASP A N 1
ATOM 828 C CA . ASP A 1 100 ? 3.185 -3.535 -13.076 1.00 98.69 100 ASP A CA 1
ATOM 829 C C . ASP A 1 100 ? 4.379 -2.655 -13.442 1.00 98.69 100 ASP A C 1
ATOM 831 O O . ASP A 1 100 ? 4.310 -1.911 -14.414 1.00 98.69 100 ASP A O 1
ATOM 835 N N . ALA A 1 101 ? 5.492 -2.769 -12.711 1.00 98.38 101 ALA A N 1
ATOM 836 C CA . ALA A 1 101 ? 6.717 -2.040 -13.030 1.00 98.38 101 ALA A CA 1
ATOM 837 C C . ALA A 1 101 ? 7.226 -2.401 -14.436 1.00 98.38 101 ALA A C 1
ATOM 839 O O . ALA A 1 101 ? 7.530 -1.520 -15.236 1.00 98.38 101 ALA A O 1
ATOM 840 N N . GLU A 1 102 ? 7.226 -3.695 -14.769 1.00 98.38 102 GLU A N 1
ATOM 841 C CA . GLU A 1 102 ? 7.552 -4.195 -16.109 1.00 98.38 102 GLU A CA 1
ATOM 842 C C . GLU A 1 102 ? 6.584 -3.665 -17.182 1.00 98.38 102 GLU A C 1
ATOM 844 O O . GLU A 1 102 ? 6.997 -3.344 -18.297 1.00 98.38 102 GLU A O 1
ATOM 849 N N . ALA A 1 103 ? 5.288 -3.581 -16.867 1.00 98.31 103 ALA A N 1
ATOM 850 C CA . ALA A 1 103 ? 4.272 -3.078 -17.786 1.00 98.31 103 ALA A CA 1
ATOM 851 C C . ALA A 1 103 ? 4.422 -1.576 -18.053 1.00 98.31 103 ALA A C 1
ATOM 853 O O . ALA A 1 103 ? 4.264 -1.152 -19.196 1.00 98.31 103 ALA A O 1
ATOM 854 N N . ILE A 1 104 ? 4.747 -0.786 -17.025 1.00 97.88 104 ILE A N 1
ATOM 855 C CA . ILE A 1 104 ? 5.047 0.643 -17.172 1.00 97.88 104 ILE A CA 1
ATOM 856 C C . ILE A 1 104 ? 6.309 0.820 -18.016 1.00 97.88 104 ILE A C 1
ATOM 858 O O . ILE A 1 104 ? 6.256 1.528 -19.015 1.00 97.88 104 ILE A O 1
ATOM 862 N N . TYR A 1 105 ? 7.391 0.107 -17.690 1.00 98.00 105 TYR A N 1
ATOM 863 C CA . TYR A 1 105 ? 8.650 0.170 -18.440 1.00 98.00 105 TYR A CA 1
ATOM 864 C C . TYR A 1 105 ? 8.459 -0.155 -19.933 1.00 98.00 105 TYR A C 1
ATOM 866 O O . TYR A 1 105 ? 8.905 0.572 -20.813 1.00 98.00 105 TYR A O 1
ATOM 874 N N . LYS A 1 106 ? 7.720 -1.224 -20.251 1.00 97.12 106 LYS A N 1
ATOM 875 C CA . LYS A 1 106 ? 7.404 -1.579 -21.648 1.00 97.12 106 LYS A CA 1
ATOM 876 C C . LYS A 1 106 ? 6.439 -0.610 -22.327 1.00 97.12 106 LYS A C 1
ATOM 878 O O . LYS A 1 106 ? 6.403 -0.558 -23.556 1.00 97.12 106 LYS A O 1
ATOM 883 N N . GLY A 1 107 ? 5.598 0.054 -21.541 1.00 94.75 107 GLY A N 1
ATOM 884 C CA . GLY A 1 107 ? 4.562 0.961 -22.015 1.00 94.75 107 GLY A CA 1
ATOM 885 C C . GLY A 1 107 ? 5.069 2.370 -22.308 1.00 94.75 107 GLY A C 1
ATOM 886 O O . GLY A 1 107 ? 4.449 3.049 -23.124 1.00 94.75 107 GLY A O 1
ATOM 887 N N . ASP A 1 108 ? 6.179 2.784 -21.690 1.00 95.94 108 ASP A N 1
ATOM 888 C CA . ASP A 1 108 ? 6.752 4.120 -21.834 1.00 95.94 108 ASP A CA 1
ATOM 889 C C . ASP A 1 108 ? 8.133 4.091 -22.524 1.00 95.94 108 ASP A C 1
ATOM 891 O O . ASP A 1 108 ? 9.135 3.737 -21.895 1.00 95.94 108 ASP A O 1
ATOM 895 N N . PRO A 1 109 ? 8.224 4.515 -23.802 1.00 93.62 109 PRO A N 1
ATOM 896 C CA . PRO A 1 109 ? 9.493 4.647 -24.516 1.00 93.62 109 PRO A CA 1
ATOM 897 C C . PRO A 1 109 ? 10.496 5.622 -23.883 1.00 93.62 109 PRO A C 1
ATOM 899 O O . PRO A 1 109 ? 11.664 5.592 -24.270 1.00 93.62 109 PRO A O 1
ATOM 902 N N . ALA A 1 110 ? 10.056 6.517 -22.991 1.00 95.50 110 ALA A N 1
ATOM 903 C CA . ALA A 1 110 ? 10.922 7.456 -22.284 1.00 95.50 110 ALA A CA 1
ATOM 904 C C . ALA A 1 110 ? 11.584 6.846 -21.040 1.00 95.50 110 ALA A C 1
ATOM 906 O O . ALA A 1 110 ? 12.548 7.423 -20.541 1.00 95.50 110 ALA A O 1
ATOM 907 N N . SER A 1 111 ? 11.104 5.693 -20.567 1.00 94.88 111 SER A N 1
ATOM 908 C CA . SER A 1 111 ? 11.683 5.012 -19.413 1.00 94.88 111 SER A CA 1
ATOM 909 C C . SER A 1 111 ? 13.014 4.334 -19.761 1.00 94.88 111 SER A C 1
ATOM 911 O O . SER A 1 111 ? 13.145 3.594 -20.740 1.00 94.88 111 SER A O 1
ATOM 913 N N . GLU A 1 112 ? 14.034 4.574 -18.944 1.00 94.94 112 GLU A N 1
ATOM 914 C CA . GLU A 1 112 ? 15.379 4.033 -19.125 1.00 94.94 112 GLU A CA 1
ATOM 915 C C . GLU A 1 112 ? 15.533 2.666 -18.445 1.00 94.94 112 GLU A C 1
ATOM 917 O O . GLU A 1 112 ? 16.324 1.829 -18.889 1.00 94.94 112 GLU A O 1
ATOM 922 N N . SER A 1 113 ? 14.775 2.408 -17.373 1.00 97.19 113 SER A N 1
ATOM 923 C CA . SER A 1 113 ? 14.825 1.139 -16.636 1.00 97.19 113 SER A CA 1
ATOM 924 C C . SER A 1 113 ? 13.604 0.890 -15.742 1.00 97.19 113 SER A C 1
ATOM 926 O O . SER A 1 113 ? 12.890 1.810 -15.350 1.00 97.19 113 SER A O 1
ATOM 928 N N . ILE A 1 114 ? 13.418 -0.368 -15.328 1.00 97.31 114 ILE A N 1
ATOM 929 C CA . ILE A 1 114 ? 12.453 -0.745 -14.278 1.00 97.31 114 ILE A CA 1
ATOM 930 C C . ILE A 1 114 ? 12.795 -0.051 -12.948 1.00 97.31 114 ILE A C 1
ATOM 932 O O . ILE A 1 114 ? 11.899 0.333 -12.200 1.00 97.31 114 ILE A O 1
ATOM 936 N N . ASP A 1 115 ? 14.085 0.139 -12.659 1.00 96.44 115 ASP A N 1
ATOM 937 C CA . ASP A 1 115 ? 14.541 0.804 -11.437 1.00 96.44 115 ASP A CA 1
ATOM 938 C C . ASP A 1 115 ? 14.100 2.274 -11.391 1.00 96.44 115 ASP A C 1
ATOM 940 O O . ASP A 1 115 ? 13.671 2.766 -10.345 1.00 96.44 115 ASP A O 1
ATOM 944 N N . GLU A 1 116 ? 14.146 2.962 -12.534 1.00 96.25 116 GLU A N 1
ATOM 945 C CA . GLU A 1 116 ? 13.615 4.317 -12.687 1.00 96.25 116 GLU A CA 1
ATOM 946 C C . GLU A 1 116 ? 12.097 4.346 -12.467 1.00 96.25 116 GLU A C 1
ATOM 948 O O . GLU A 1 116 ? 11.602 5.183 -11.709 1.00 96.25 116 GLU A O 1
ATOM 953 N N . VAL A 1 117 ? 11.367 3.390 -13.054 1.00 97.56 117 VAL A N 1
ATOM 954 C CA . VAL A 1 117 ? 9.914 3.252 -12.871 1.00 97.56 117 VAL A CA 1
ATOM 955 C C . VAL A 1 117 ? 9.556 3.105 -11.395 1.00 97.56 117 VAL A C 1
ATOM 957 O O . VAL A 1 117 ? 8.714 3.843 -10.881 1.00 97.56 117 VAL A O 1
ATOM 960 N N . ILE A 1 118 ? 10.206 2.183 -10.688 1.00 97.12 118 ILE A N 1
ATOM 961 C CA . ILE A 1 118 ? 9.920 1.930 -9.272 1.00 97.12 118 ILE A CA 1
ATOM 962 C C . ILE A 1 118 ? 10.251 3.165 -8.423 1.00 97.12 118 ILE A C 1
ATOM 964 O O . ILE A 1 118 ? 9.482 3.520 -7.530 1.00 97.12 118 ILE A O 1
ATOM 968 N N . SER A 1 119 ? 11.376 3.828 -8.706 1.00 93.94 119 SER A N 1
ATOM 969 C CA . SER A 1 119 ? 11.892 4.942 -7.904 1.00 93.94 119 SER A CA 1
ATOM 970 C C . SER A 1 119 ? 11.126 6.254 -8.110 1.00 93.94 119 SER A C 1
ATOM 972 O O . SER A 1 119 ? 10.833 6.967 -7.146 1.00 93.94 119 SER A O 1
ATOM 974 N N . ALA A 1 120 ? 10.796 6.586 -9.361 1.00 93.81 120 ALA A N 1
ATOM 975 C CA . ALA A 1 120 ? 10.400 7.940 -9.740 1.00 93.81 120 ALA A CA 1
ATOM 976 C C . ALA A 1 120 ? 8.971 8.059 -10.290 1.00 93.81 120 ALA A C 1
ATOM 978 O O . ALA A 1 120 ? 8.419 9.163 -10.271 1.00 93.81 120 ALA A O 1
ATOM 979 N N . TYR A 1 121 ? 8.344 6.975 -10.768 1.00 97.06 121 TYR A N 1
ATOM 980 C CA . TYR A 1 121 ? 7.091 7.113 -11.514 1.00 97.06 121 TYR A CA 1
ATOM 981 C C . TYR A 1 121 ? 5.893 7.233 -10.557 1.00 97.06 121 TYR A C 1
ATOM 983 O O . TYR A 1 121 ? 5.603 6.309 -9.787 1.00 97.06 121 TYR A O 1
ATOM 991 N N . PRO A 1 122 ? 5.123 8.339 -10.618 1.00 96.50 122 PRO A N 1
ATOM 992 C CA . PRO A 1 122 ? 3.986 8.554 -9.722 1.00 96.50 122 PRO A CA 1
ATOM 993 C C . PRO A 1 122 ? 2.878 7.513 -9.931 1.00 96.50 122 PRO A C 1
ATOM 995 O O . PRO A 1 122 ? 2.213 7.122 -8.969 1.00 96.50 122 PRO A O 1
ATOM 998 N N . GLY A 1 123 ? 2.717 7.021 -11.165 1.00 97.62 123 GLY A N 1
ATOM 999 C CA . GLY A 1 123 ? 1.790 5.942 -11.494 1.00 97.62 123 GLY A CA 1
ATOM 1000 C C . GLY A 1 123 ? 2.122 4.640 -10.769 1.00 97.62 123 GLY A C 1
ATOM 1001 O O . GLY A 1 123 ? 1.224 4.017 -10.203 1.00 97.62 123 GLY A O 1
ATOM 1002 N N . PHE A 1 124 ? 3.404 4.270 -10.678 1.00 98.38 124 PHE A N 1
ATOM 1003 C CA . PHE A 1 124 ? 3.821 3.083 -9.931 1.00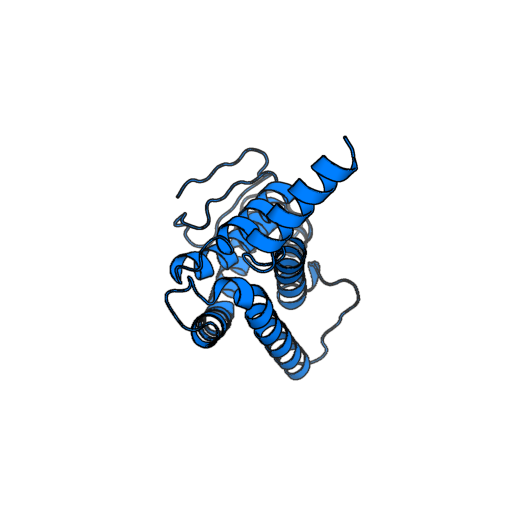 98.38 124 PHE A CA 1
ATOM 1004 C C . PHE A 1 124 ? 3.483 3.211 -8.440 1.00 98.38 124 PHE A C 1
ATOM 1006 O O . PHE A 1 124 ? 2.874 2.307 -7.867 1.00 98.38 124 PHE A O 1
ATOM 1013 N N . PHE A 1 125 ? 3.781 4.357 -7.815 1.00 98.19 125 PHE A N 1
ATOM 1014 C CA . PHE A 1 125 ? 3.442 4.589 -6.405 1.00 98.19 125 PHE A CA 1
ATOM 1015 C C . PHE A 1 125 ? 1.924 4.529 -6.139 1.00 98.19 125 PHE A C 1
ATOM 1017 O O . PHE A 1 125 ? 1.487 4.018 -5.098 1.00 98.19 125 PHE A O 1
ATOM 1024 N N . ALA A 1 126 ? 1.110 5.019 -7.080 1.00 98.62 126 ALA A N 1
ATOM 1025 C CA . ALA A 1 126 ? -0.344 4.926 -6.999 1.00 98.62 126 ALA A CA 1
ATOM 1026 C C . ALA A 1 126 ? -0.835 3.474 -7.055 1.00 98.62 126 ALA A C 1
ATOM 1028 O O . ALA A 1 126 ? -1.629 3.061 -6.207 1.00 98.62 126 ALA A O 1
ATOM 1029 N N . ILE A 1 127 ? -0.314 2.684 -7.998 1.00 98.75 127 ILE A N 1
ATOM 1030 C CA . ILE A 1 127 ? -0.638 1.259 -8.151 1.00 98.75 127 ILE A CA 1
ATOM 1031 C C . ILE A 1 127 ? -0.202 0.473 -6.914 1.00 98.75 127 ILE A C 1
ATOM 1033 O O . ILE A 1 127 ? -1.001 -0.284 -6.362 1.00 98.75 127 ILE A O 1
ATOM 1037 N N . TYR A 1 128 ? 1.022 0.706 -6.431 1.00 98.69 128 TYR A N 1
ATOM 1038 C CA . TYR A 1 128 ? 1.549 0.138 -5.192 1.00 98.69 128 TYR A CA 1
ATOM 1039 C C . TYR A 1 128 ? 0.588 0.314 -4.022 1.00 98.69 128 TYR A C 1
ATOM 1041 O O . TYR A 1 128 ? 0.144 -0.658 -3.400 1.00 98.69 128 TYR A O 1
ATOM 1049 N N . THR A 1 129 ? 0.214 1.562 -3.764 1.00 98.75 129 THR A N 1
ATOM 1050 C CA . THR A 1 129 ? -0.652 1.894 -2.639 1.00 98.75 129 THR A CA 1
ATOM 1051 C C . THR A 1 129 ? -2.057 1.327 -2.830 1.00 98.75 129 THR A C 1
ATOM 1053 O O . THR A 1 129 ? -2.645 0.830 -1.868 1.00 98.75 129 THR A O 1
ATOM 1056 N N . TYR A 1 130 ? -2.588 1.351 -4.058 1.00 98.88 130 TYR A N 1
ATOM 1057 C CA . TYR A 1 130 ? -3.872 0.734 -4.386 1.00 98.88 130 TYR A CA 1
ATOM 1058 C C . TYR A 1 130 ? -3.865 -0.770 -4.107 1.00 98.88 130 TYR A C 1
ATOM 1060 O O . TYR A 1 130 ? -4.782 -1.240 -3.442 1.00 98.88 130 TYR A O 1
ATOM 1068 N N . ARG A 1 131 ? -2.851 -1.529 -4.547 1.00 98.81 131 ARG A N 1
ATOM 1069 C CA . ARG A 1 131 ? -2.825 -2.986 -4.330 1.00 98.81 131 ARG A CA 1
ATOM 1070 C C . ARG A 1 131 ? -2.805 -3.338 -2.848 1.00 98.81 131 ARG A C 1
ATOM 1072 O O . ARG A 1 131 ? -3.550 -4.214 -2.427 1.00 98.81 131 ARG A O 1
ATOM 1079 N N . VAL A 1 132 ? -2.027 -2.606 -2.051 1.00 98.81 132 VAL A N 1
ATOM 1080 C CA . VAL A 1 132 ? -2.026 -2.763 -0.589 1.00 98.81 132 VAL A CA 1
ATOM 1081 C C . VAL A 1 132 ? -3.394 -2.405 0.001 1.00 98.81 132 VAL A C 1
ATOM 1083 O O . VAL A 1 132 ? -3.946 -3.161 0.799 1.00 98.81 132 VAL A O 1
ATOM 1086 N N . ALA A 1 133 ? -3.976 -1.273 -0.399 1.00 98.81 133 ALA A N 1
ATOM 1087 C CA . ALA A 1 133 ? -5.278 -0.834 0.093 1.00 98.81 133 ALA A CA 1
ATOM 1088 C C . ALA A 1 133 ? -6.416 -1.792 -0.297 1.00 98.81 133 ALA A C 1
ATOM 1090 O O . ALA A 1 133 ? -7.332 -2.010 0.499 1.00 98.81 133 ALA A O 1
ATOM 1091 N N . HIS A 1 134 ? -6.349 -2.377 -1.493 1.00 98.88 134 HIS A N 1
ATOM 1092 C CA . HIS A 1 134 ? -7.348 -3.296 -2.019 1.00 98.88 134 HIS A CA 1
ATOM 1093 C C . HIS A 1 134 ? -7.495 -4.530 -1.131 1.00 98.88 134 HIS A C 1
ATOM 1095 O O . HIS A 1 134 ? -8.619 -4.898 -0.797 1.00 98.88 134 HIS A O 1
ATOM 1101 N N . GLU A 1 135 ? -6.390 -5.105 -0.649 1.00 98.62 135 GLU A N 1
ATOM 1102 C CA . GLU A 1 135 ? -6.449 -6.255 0.263 1.00 98.62 135 GLU A CA 1
ATOM 1103 C C . GLU A 1 135 ? -7.178 -5.915 1.570 1.00 98.62 135 GLU A C 1
ATOM 1105 O O . GLU A 1 135 ? -8.084 -6.629 2.009 1.00 98.62 135 GLU A O 1
ATOM 1110 N N . PHE A 1 136 ? -6.891 -4.754 2.164 1.00 98.69 136 PHE A N 1
ATOM 1111 C CA . PHE A 1 136 ? -7.620 -4.301 3.351 1.00 98.69 136 PHE A CA 1
ATOM 1112 C C . PHE A 1 136 ? -9.103 -4.014 3.063 1.00 98.69 136 PHE A C 1
ATOM 1114 O O . PHE A 1 136 ? -9.958 -4.244 3.925 1.00 98.69 136 PHE A O 1
ATOM 1121 N N . TYR A 1 137 ? -9.434 -3.546 1.857 1.00 98.69 137 TYR A N 1
ATOM 1122 C CA . TYR A 1 137 ? -10.820 -3.372 1.422 1.00 98.69 137 TYR A CA 1
ATOM 1123 C C . TYR A 1 137 ? -11.543 -4.720 1.267 1.00 98.69 137 TYR A C 1
ATOM 1125 O O . TYR A 1 137 ? -12.690 -4.853 1.714 1.00 98.69 137 TYR A O 1
ATOM 1133 N N . GLN A 1 138 ? -10.886 -5.747 0.715 1.00 98.25 138 GLN A N 1
ATOM 1134 C CA . GLN A 1 138 ? -11.447 -7.102 0.628 1.00 98.25 138 GLN A CA 1
ATOM 1135 C C . GLN A 1 138 ? -11.728 -7.683 2.017 1.00 98.25 138 GLN A C 1
ATOM 1137 O O . GLN A 1 138 ? -12.824 -8.201 2.255 1.00 98.25 138 GLN A O 1
ATOM 1142 N N . LEU A 1 139 ? -10.820 -7.458 2.973 1.00 98.06 139 LEU A N 1
ATOM 1143 C CA . LEU A 1 139 ? -10.980 -7.813 4.390 1.00 98.06 139 LEU A CA 1
ATOM 1144 C C . LEU A 1 139 ? -12.016 -6.963 5.149 1.00 98.06 139 LEU A C 1
ATOM 1146 O O . LEU A 1 139 ? -12.201 -7.137 6.356 1.00 98.06 139 LEU A O 1
ATOM 1150 N N . LYS A 1 140 ? -12.706 -6.041 4.467 1.00 98.06 140 LYS A N 1
ATOM 1151 C CA . LYS A 1 140 ? -13.724 -5.148 5.041 1.00 98.06 140 LYS A CA 1
ATOM 1152 C C . LYS A 1 140 ? -13.189 -4.283 6.185 1.00 98.06 140 LYS A C 1
ATOM 1154 O O . LYS A 1 140 ? -13.942 -3.945 7.101 1.00 98.06 140 LYS A O 1
ATOM 1159 N N . VAL A 1 141 ? -11.912 -3.897 6.124 1.00 98.12 141 VAL A N 1
ATOM 1160 C CA . VAL A 1 141 ? -11.339 -2.908 7.042 1.00 98.12 141 VAL A CA 1
ATOM 1161 C C . VAL A 1 141 ? -11.907 -1.528 6.677 1.00 98.12 141 VAL A C 1
ATOM 1163 O O . VAL A 1 141 ? -11.715 -1.064 5.553 1.00 98.12 141 VAL A O 1
ATOM 1166 N N . PRO A 1 142 ? -12.627 -0.849 7.586 1.00 95.94 142 PRO A N 1
ATOM 1167 C CA . PRO A 1 142 ? -13.241 0.437 7.289 1.00 95.94 142 PRO A CA 1
ATOM 1168 C C . PRO A 1 142 ? -12.197 1.553 7.311 1.00 95.94 142 PRO A C 1
ATOM 1170 O O . PRO A 1 142 ? -11.306 1.544 8.158 1.00 95.94 142 PRO A O 1
ATOM 1173 N N . ILE A 1 143 ? -12.364 2.554 6.440 1.00 94.62 143 ILE A N 1
ATOM 1174 C CA . ILE A 1 143 ? -11.631 3.839 6.406 1.00 94.62 143 ILE A CA 1
ATOM 1175 C C . ILE A 1 143 ? -10.132 3.717 6.075 1.00 94.62 143 ILE A C 1
ATOM 1177 O O . ILE A 1 143 ? -9.640 4.465 5.235 1.00 94.62 143 ILE A O 1
ATOM 1181 N N . PHE A 1 144 ? -9.410 2.767 6.668 1.00 97.62 144 PHE A N 1
ATOM 1182 C CA . PHE A 1 144 ? -7.981 2.534 6.478 1.00 97.62 144 PHE A CA 1
ATOM 1183 C C . PHE A 1 144 ? -7.573 2.360 5.000 1.00 97.62 144 PHE A C 1
ATOM 1185 O O . PHE A 1 144 ? -6.675 3.092 4.579 1.00 97.62 144 PHE A O 1
ATOM 1192 N N . PRO A 1 145 ? -8.253 1.533 4.169 1.00 98.50 145 PRO A N 1
ATOM 1193 C CA . PRO A 1 145 ? -7.963 1.457 2.733 1.00 98.50 145 PRO A CA 1
ATOM 1194 C C . PRO A 1 145 ? -8.064 2.808 2.023 1.00 98.50 145 PRO A C 1
ATOM 1196 O O . PRO A 1 145 ? -7.240 3.138 1.180 1.00 98.50 145 PRO A O 1
ATOM 1199 N N . ARG A 1 146 ? -9.064 3.621 2.387 1.00 98.31 146 ARG A N 1
ATOM 1200 C CA . ARG A 1 146 ? -9.279 4.927 1.762 1.00 98.31 146 ARG A CA 1
ATOM 1201 C C . ARG A 1 146 ? -8.227 5.942 2.198 1.00 98.31 146 ARG A C 1
ATOM 1203 O O . ARG A 1 146 ? -7.794 6.737 1.381 1.00 98.31 146 ARG A O 1
ATOM 1210 N N . ILE A 1 147 ? -7.770 5.904 3.454 1.00 98.31 147 ILE A N 1
ATOM 1211 C CA . ILE A 1 147 ? -6.646 6.747 3.900 1.00 98.31 147 ILE A CA 1
ATOM 1212 C C . ILE A 1 147 ? -5.393 6.451 3.064 1.00 98.31 147 ILE A C 1
ATOM 1214 O O . ILE A 1 147 ? -4.691 7.387 2.687 1.00 98.31 147 ILE A O 1
ATOM 1218 N N . LEU A 1 148 ? -5.132 5.174 2.762 1.00 98.69 148 LEU A N 1
ATOM 1219 C CA . LEU A 1 148 ? -4.017 4.774 1.905 1.00 98.69 148 LEU A CA 1
ATOM 1220 C C . LEU A 1 148 ? -4.167 5.343 0.489 1.00 98.69 148 LEU A C 1
ATOM 1222 O O . LEU A 1 148 ? -3.272 6.044 0.025 1.00 98.69 148 LEU A O 1
ATOM 1226 N N . THR A 1 149 ? -5.293 5.111 -0.190 1.00 98.62 149 THR A N 1
ATOM 1227 C CA . THR A 1 149 ? -5.447 5.583 -1.577 1.00 98.62 149 THR A CA 1
ATOM 1228 C C . THR A 1 149 ? -5.517 7.106 -1.691 1.00 98.62 149 THR A C 1
ATOM 1230 O O . THR A 1 149 ? -4.975 7.662 -2.637 1.00 98.62 149 THR A O 1
ATOM 1233 N N . GLU A 1 150 ? -6.058 7.813 -0.694 1.00 98.56 150 GLU A N 1
ATO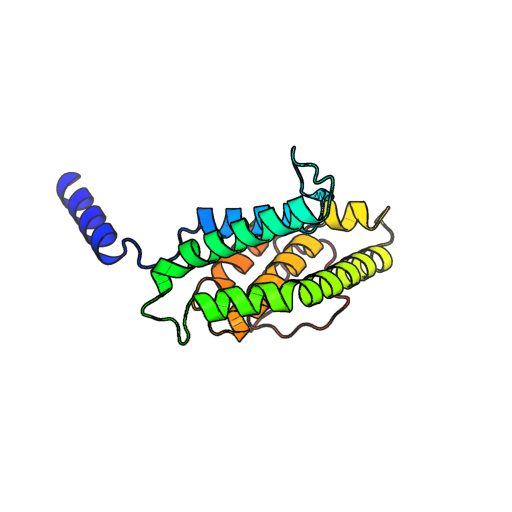M 1234 C CA . GLU A 1 150 ? -5.993 9.283 -0.634 1.00 98.56 150 GLU A CA 1
ATOM 1235 C C . GLU A 1 150 ? -4.563 9.802 -0.430 1.00 98.56 150 GLU A C 1
ATOM 1237 O O . GLU A 1 150 ? -4.214 10.887 -0.895 1.00 98.56 150 GLU A O 1
ATOM 1242 N N . PHE A 1 151 ? -3.706 9.044 0.259 1.00 98.56 151 PHE A N 1
ATOM 1243 C CA . PHE A 1 151 ? -2.289 9.385 0.349 1.00 98.56 151 PHE A CA 1
ATOM 1244 C C . PHE A 1 151 ? -1.582 9.217 -0.999 1.00 98.56 151 PHE A C 1
ATOM 1246 O O . PHE A 1 151 ? -0.792 10.083 -1.382 1.00 98.56 151 PHE A O 1
ATOM 1253 N N . ALA A 1 152 ? -1.903 8.157 -1.745 1.00 98.38 152 ALA A N 1
ATOM 1254 C CA . ALA A 1 152 ? -1.440 7.999 -3.120 1.00 98.38 152 ALA A CA 1
ATOM 1255 C C . ALA A 1 152 ? -1.936 9.123 -4.027 1.00 98.38 152 ALA A C 1
ATOM 1257 O O . ALA A 1 152 ? -1.120 9.717 -4.730 1.00 98.38 152 ALA A O 1
ATOM 1258 N N . HIS A 1 153 ? -3.216 9.481 -3.949 1.00 98.56 153 HIS A N 1
ATOM 1259 C CA . HIS A 1 153 ? -3.786 10.599 -4.696 1.00 98.56 153 HIS A CA 1
ATOM 1260 C C . HIS A 1 153 ? -3.048 11.906 -4.390 1.00 98.56 153 HIS A C 1
ATOM 1262 O O . HIS A 1 153 ? -2.581 12.572 -5.310 1.00 98.56 153 HIS A O 1
ATOM 1268 N N . TYR A 1 154 ? -2.826 12.223 -3.112 1.00 97.69 154 TYR A N 1
ATOM 1269 C CA . TYR A 1 154 ? -2.048 13.399 -2.715 1.00 97.69 154 TYR A CA 1
ATOM 1270 C C . TYR A 1 154 ? -0.627 13.415 -3.308 1.00 97.69 154 TYR A C 1
ATOM 1272 O O . TYR A 1 154 ? -0.131 14.481 -3.665 1.00 97.69 154 TYR A O 1
ATOM 1280 N N . ARG A 1 155 ? 0.041 12.257 -3.409 1.00 96.44 155 ARG A N 1
ATOM 1281 C CA . ARG A 1 155 ? 1.430 12.168 -3.897 1.00 96.44 155 ARG A CA 1
ATOM 1282 C C . ARG A 1 155 ? 1.574 12.075 -5.414 1.00 96.44 155 ARG A C 1
ATOM 1284 O O . ARG A 1 155 ? 2.622 12.458 -5.920 1.00 96.44 155 ARG A O 1
ATOM 1291 N N . SER A 1 156 ? 0.581 11.532 -6.112 1.00 97.50 156 SER A N 1
ATOM 1292 C CA . SER A 1 156 ? 0.688 11.162 -7.534 1.00 97.50 156 SER A CA 1
ATOM 1293 C C . SER A 1 156 ? -0.310 11.877 -8.445 1.00 97.50 156 SER A C 1
ATOM 1295 O O . SER A 1 156 ? -0.132 11.880 -9.658 1.00 97.50 156 SER A O 1
ATOM 1297 N N . GLY A 1 157 ? -1.379 12.452 -7.887 1.00 98.12 157 GLY A N 1
ATOM 1298 C CA . GLY A 1 157 ? -2.512 12.956 -8.662 1.00 98.12 157 GLY A CA 1
ATOM 1299 C C . GLY A 1 157 ? -3.422 11.861 -9.239 1.00 98.12 157 GLY A C 1
ATOM 1300 O O . GLY A 1 157 ? -4.335 12.200 -9.987 1.00 98.12 157 GLY A O 1
ATOM 1301 N N . VAL A 1 158 ? -3.192 10.586 -8.901 1.00 98.69 158 VAL A N 1
ATOM 1302 C CA . VAL A 1 158 ? -4.007 9.432 -9.316 1.00 98.69 158 VAL A CA 1
ATOM 1303 C C . VAL A 1 158 ? -4.957 9.042 -8.178 1.00 98.69 158 VAL A C 1
ATOM 1305 O O . VAL A 1 158 ? -4.509 8.620 -7.111 1.00 98.69 158 VAL A O 1
ATOM 1308 N N . ASP A 1 159 ? -6.265 9.130 -8.403 1.00 98.69 159 ASP A N 1
ATOM 1309 C CA . ASP A 1 159 ? -7.294 8.706 -7.448 1.00 98.69 159 ASP A CA 1
ATOM 1310 C C . ASP A 1 159 ? -7.843 7.323 -7.824 1.00 98.69 159 ASP A C 1
ATOM 1312 O O . ASP A 1 159 ? -8.611 7.177 -8.775 1.00 98.69 159 ASP A O 1
ATOM 1316 N N . ILE A 1 160 ? -7.443 6.288 -7.084 1.00 98.75 160 ILE A N 1
ATOM 1317 C CA . ILE A 1 160 ? -7.962 4.926 -7.260 1.00 98.75 160 ILE A CA 1
ATOM 1318 C C . ILE A 1 160 ? -8.777 4.559 -6.027 1.00 98.75 160 ILE A C 1
ATOM 1320 O O . ILE A 1 160 ? -8.245 4.485 -4.917 1.00 98.75 160 ILE A O 1
ATOM 1324 N N . HIS A 1 161 ? -10.066 4.271 -6.201 1.00 98.81 161 HIS A N 1
ATOM 1325 C CA . HIS A 1 161 ? -10.876 3.748 -5.112 1.00 98.81 161 HIS A CA 1
ATOM 1326 C C . HIS A 1 161 ? -10.338 2.373 -4.673 1.00 98.81 161 HIS A C 1
ATOM 1328 O O . HIS A 1 161 ? -10.114 1.508 -5.521 1.00 98.81 161 HIS A O 1
ATOM 1334 N N . PRO A 1 162 ? -10.185 2.091 -3.364 1.00 98.75 162 PRO A N 1
ATOM 1335 C CA . PRO A 1 162 ? -9.644 0.808 -2.911 1.00 98.75 162 PRO A CA 1
ATOM 1336 C C . PRO A 1 162 ? -10.543 -0.385 -3.275 1.00 98.75 162 PRO A C 1
ATOM 1338 O O . PRO A 1 162 ? -10.079 -1.518 -3.277 1.00 98.75 162 PRO A O 1
ATOM 1341 N N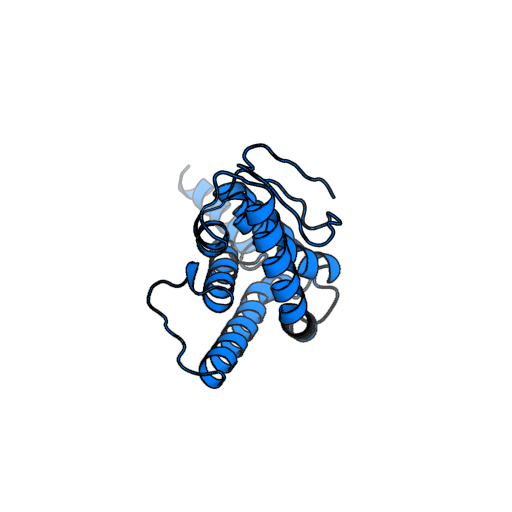 . GLY A 1 163 ? -11.819 -0.146 -3.596 1.00 98.56 163 GLY A N 1
ATOM 1342 C CA . GLY A 1 163 ? -12.754 -1.171 -4.068 1.00 98.56 163 GLY A CA 1
ATOM 1343 C C . GLY A 1 163 ? -12.650 -1.528 -5.553 1.00 98.56 163 GLY A C 1
ATOM 1344 O O . GLY A 1 163 ? -13.159 -2.584 -5.932 1.00 98.56 163 GLY A O 1
ATOM 1345 N N . ALA A 1 164 ? -11.942 -0.718 -6.353 1.00 98.56 164 ALA A N 1
ATOM 1346 C CA . ALA A 1 164 ? -11.760 -0.962 -7.780 1.00 98.56 164 ALA A CA 1
ATOM 1347 C C . ALA A 1 164 ? -11.185 -2.364 -8.021 1.00 98.56 164 ALA A C 1
ATOM 1349 O O . ALA A 1 164 ? -10.363 -2.842 -7.236 1.00 98.56 164 ALA A O 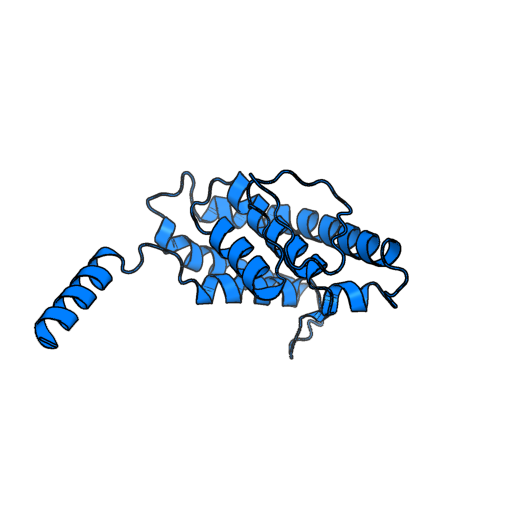1
ATOM 1350 N N . LYS A 1 165 ? -11.575 -3.024 -9.115 1.00 98.12 165 LYS A N 1
ATOM 1351 C CA . LYS A 1 165 ? -11.073 -4.356 -9.492 1.00 98.12 165 LYS A CA 1
ATOM 1352 C C . LYS A 1 165 ? -10.145 -4.245 -10.692 1.00 98.12 165 LYS A C 1
ATOM 1354 O O . LYS A 1 165 ? -10.605 -4.144 -11.825 1.00 98.12 165 LYS A O 1
ATOM 1359 N N . ILE A 1 166 ? -8.844 -4.276 -10.431 1.00 98.00 166 ILE A N 1
ATOM 1360 C CA . ILE A 1 166 ? -7.806 -4.085 -11.442 1.00 98.00 166 ILE A CA 1
ATOM 1361 C C . ILE A 1 166 ? -6.993 -5.374 -11.585 1.00 98.00 166 ILE A C 1
ATOM 1363 O O . ILE A 1 166 ? -6.611 -5.998 -10.592 1.00 98.00 166 ILE A O 1
ATOM 1367 N N . GLY A 1 167 ? -6.735 -5.770 -12.833 1.00 96.69 167 GLY A N 1
ATOM 1368 C CA . GLY A 1 167 ? -5.900 -6.922 -13.167 1.00 96.69 167 GLY A CA 1
ATOM 1369 C C . GLY A 1 167 ? -4.414 -6.739 -12.827 1.00 96.69 167 GLY A C 1
ATOM 1370 O O . GLY A 1 167 ? -4.007 -5.838 -12.088 1.00 96.69 167 GLY A O 1
ATOM 1371 N N . GLU A 1 168 ? -3.594 -7.636 -13.360 1.00 95.69 168 GLU A N 1
ATOM 1372 C CA . GLU A 1 168 ? -2.128 -7.571 -13.283 1.00 95.69 168 GLU A CA 1
ATOM 1373 C C . GLU A 1 168 ? -1.560 -6.760 -14.456 1.00 95.69 168 GLU A C 1
ATOM 1375 O O . GLU A 1 168 ? -2.269 -6.543 -15.440 1.00 95.69 168 GLU A O 1
ATOM 1380 N N . ALA A 1 169 ? -0.288 -6.352 -14.361 1.00 96.25 169 ALA A N 1
ATOM 1381 C CA . ALA A 1 169 ? 0.419 -5.614 -15.411 1.00 96.25 169 ALA A CA 1
ATOM 1382 C C . ALA A 1 169 ? -0.286 -4.295 -15.793 1.00 96.25 169 ALA A C 1
ATOM 1384 O O . ALA A 1 169 ? -0.492 -3.990 -16.970 1.00 96.25 169 ALA A O 1
ATOM 1385 N N . LEU A 1 170 ? -0.689 -3.520 -14.781 1.00 96.88 170 LEU A N 1
ATOM 1386 C CA . LEU A 1 170 ? -1.284 -2.198 -14.956 1.00 96.88 170 LEU A CA 1
ATOM 1387 C C . LEU A 1 170 ? -0.193 -1.163 -15.260 1.00 96.88 170 LEU A C 1
ATOM 1389 O O . LEU A 1 170 ? 0.804 -1.080 -14.550 1.00 96.88 170 LEU A O 1
ATOM 1393 N N . CYS A 1 171 ? -0.439 -0.319 -16.262 1.00 96.88 171 CYS A N 1
ATOM 1394 C CA . CYS A 1 171 ? 0.367 0.859 -16.558 1.00 96.88 171 CYS A CA 1
ATOM 1395 C C . CYS A 1 171 ? -0.462 2.135 -16.348 1.00 96.88 171 CYS A C 1
ATOM 1397 O O . CYS A 1 171 ? -1.584 2.241 -16.847 1.00 96.88 171 CYS A O 1
ATOM 1399 N N . ILE A 1 172 ? 0.096 3.092 -15.601 1.00 96.38 172 ILE A N 1
ATOM 1400 C CA . ILE A 1 172 ? -0.406 4.465 -15.484 1.00 96.38 172 ILE A CA 1
ATOM 1401 C C . ILE A 1 172 ? 0.771 5.390 -15.786 1.00 96.38 172 ILE A C 1
ATOM 1403 O O . ILE A 1 172 ? 1.665 5.540 -14.954 1.00 96.38 172 ILE A O 1
ATOM 1407 N N . ASP A 1 173 ? 0.750 6.007 -16.961 1.00 92.44 173 ASP A N 1
ATOM 1408 C CA . ASP A 1 173 ? 1.760 6.972 -17.390 1.00 92.44 173 ASP A CA 1
ATOM 1409 C C . ASP A 1 173 ? 1.326 8.406 -17.040 1.00 92.44 173 ASP A C 1
ATOM 1411 O O . ASP A 1 173 ? 0.158 8.768 -17.213 1.00 92.44 173 ASP A O 1
ATOM 1415 N N . HIS A 1 174 ? 2.253 9.202 -16.498 1.00 91.75 174 HIS A N 1
ATOM 1416 C CA . HIS A 1 174 ? 2.076 10.517 -15.854 1.00 91.75 174 HIS A CA 1
ATOM 1417 C C . HIS A 1 174 ? 1.073 10.574 -14.680 1.00 91.75 174 HIS A C 1
ATOM 1419 O O . HIS A 1 174 ? 1.406 11.042 -13.592 1.00 91.75 174 HIS A O 1
ATOM 1425 N N . GLY A 1 175 ? -0.167 10.124 -14.881 1.00 92.75 175 GLY A N 1
ATOM 1426 C CA . GLY A 1 175 ? -1.155 9.824 -13.842 1.00 92.75 175 GLY A CA 1
ATOM 1427 C C . GLY A 1 175 ? -1.978 10.990 -13.282 1.00 92.75 175 GLY A C 1
ATOM 1428 O O . GLY A 1 175 ? -3.056 10.757 -12.738 1.00 92.75 175 GLY A O 1
ATOM 1429 N N . THR A 1 176 ? -1.541 12.243 -13.421 1.00 96.44 176 THR A N 1
ATOM 1430 C CA . THR A 1 176 ? -2.265 13.374 -12.810 1.00 96.44 176 THR A CA 1
ATOM 1431 C C . THR A 1 176 ? -3.670 13.539 -13.402 1.00 96.44 176 THR A C 1
ATOM 1433 O O . THR A 1 176 ? -3.828 13.743 -14.603 1.00 96.44 176 THR A O 1
ATOM 1436 N N . GLY A 1 177 ? -4.693 13.502 -12.542 1.00 97.12 177 GLY A N 1
ATOM 1437 C CA . GLY A 1 177 ? -6.100 13.653 -12.922 1.00 97.12 177 GLY A CA 1
ATOM 1438 C C . GLY A 1 177 ? -6.807 12.342 -13.279 1.00 97.12 177 GLY A C 1
ATOM 1439 O O . GLY A 1 177 ? -7.991 12.370 -13.617 1.00 97.12 177 GLY A O 1
ATOM 1440 N N . VAL A 1 178 ? -6.121 11.197 -13.192 1.00 98.31 178 VAL A N 1
ATOM 1441 C CA . VAL A 1 178 ? -6.752 9.877 -13.328 1.00 98.31 178 VAL A CA 1
ATOM 1442 C C . VAL A 1 178 ? -7.670 9.620 -12.132 1.00 98.31 178 VAL A C 1
ATOM 1444 O O . VAL A 1 178 ? -7.256 9.787 -10.988 1.00 98.31 178 VAL A O 1
ATOM 1447 N N . VAL A 1 179 ? -8.901 9.169 -12.401 1.00 98.50 179 VAL A N 1
ATOM 1448 C CA . VAL A 1 179 ? -9.882 8.763 -11.382 1.00 98.50 179 VAL A CA 1
ATOM 1449 C C . VAL A 1 179 ? -10.465 7.396 -11.747 1.00 98.50 179 VAL A C 1
ATOM 1451 O O . VAL A 1 179 ? -11.027 7.230 -12.830 1.00 98.50 179 VAL A O 1
ATOM 1454 N N . ILE A 1 180 ? -10.363 6.423 -10.841 1.00 98.56 180 ILE A N 1
ATOM 1455 C CA . ILE A 1 180 ? -10.903 5.064 -10.988 1.00 98.56 180 ILE A CA 1
ATOM 1456 C C . ILE A 1 180 ? -11.849 4.779 -9.811 1.00 98.56 180 ILE A C 1
ATOM 1458 O O . ILE A 1 180 ? -11.425 4.750 -8.657 1.00 98.56 180 ILE A O 1
ATOM 1462 N N . GLY A 1 181 ? -13.138 4.586 -10.109 1.00 97.75 181 GLY A N 1
ATOM 1463 C CA . GLY A 1 181 ? -14.203 4.379 -9.118 1.00 97.75 181 GLY A CA 1
ATOM 1464 C C . GLY A 1 181 ? -14.238 2.986 -8.473 1.00 97.75 181 GLY A C 1
ATOM 1465 O O . GLY A 1 181 ? -13.440 2.115 -8.809 1.00 97.75 181 GLY A O 1
ATOM 1466 N N . GLU A 1 182 ? -15.169 2.807 -7.525 1.00 92.88 182 GLU A N 1
ATOM 1467 C CA . GLU A 1 182 ? -15.430 1.542 -6.809 1.00 92.88 182 GLU A CA 1
ATOM 1468 C C . GLU A 1 182 ? -15.918 0.406 -7.716 1.00 92.88 182 GLU A C 1
ATOM 1470 O O . GLU A 1 182 ? -16.812 0.652 -8.558 1.00 92.88 182 GLU A O 1
#

Foldseek 3Di:
DVVVVVVVVVVVCVVCPLLAQDLVLLLVLLLLVLVLLAVLSPDPDDDDDPVVSVVSLVVSLVSQLVRCVSVCVVFPDHSNVLSVVLSVCVVVLSVLLLLQLVLQCVVDPPDPDSSCSSNPFLQSQLSSLLSSLLSCVVSVRPPSSQSSNVSSCVRQLARADSVADDDGRDHDHSRRPHHHDD

Radius of gyration: 18.12 Å; chains: 1; bounding box: 38×48×51 Å